Protein AF-A0A1V1P885-F1 (afdb_monomer)

pLDDT: mean 92.09, std 14.14, range [43.41, 98.81]

InterPro domains:
  IPR029058 Alpha/Beta hydrolase fold [G3DSA:3.40.50.1820] (1-131)
  IPR029058 Alpha/Beta hydrolase fold [SSF53474] (2-130)

Nearest PDB structures (foldseek):
  6qe2-assembly2_B  TM=7.573E-01  e=4.348E-08  Palaeococcus ferrophilus
  6eic-assembly2_A  TM=7.342E-01  e=9.281E-07  Mycobacterium tuberculosis H37Rv
  6eic-assembly1_C  TM=7.499E-01  e=2.028E-06  Mycobacterium tuberculosis H37Rv
  3jw8-assembly1_A  TM=7.052E-01  e=9.281E-07  Homo sapiens
  8ilt-assembly4_D  TM=7.649E-01  e=2.409E-05  Geobacillus stearothermophilus

Structure (mmCIF, N/CA/C/O backbone):
data_AF-A0A1V1P885-F1
#
_entry.id   AF-A0A1V1P885-F1
#
loop_
_atom_site.group_PDB
_atom_site.id
_atom_site.type_symbol
_atom_site.label_atom_id
_atom_site.label_alt_id
_atom_site.label_comp_id
_atom_site.label_asym_id
_atom_site.label_entity_id
_atom_site.label_seq_id
_atom_site.pdbx_PDB_ins_code
_atom_site.Cartn_x
_atom_site.Cartn_y
_atom_site.Cartn_z
_atom_site.occupancy
_atom_site.B_iso_or_equiv
_atom_site.auth_seq_id
_atom_site.auth_comp_id
_atom_site.auth_asym_id
_atom_site.auth_atom_id
_atom_site.pdbx_PDB_model_num
ATOM 1 N N . MET A 1 1 ? -9.367 -9.143 12.730 1.00 92.50 1 MET A N 1
ATOM 2 C CA . MET A 1 1 ? -8.021 -9.342 12.145 1.00 92.50 1 MET A CA 1
ATOM 3 C C . MET A 1 1 ? -7.755 -8.261 11.109 1.00 92.50 1 MET A C 1
ATOM 5 O O . MET A 1 1 ? -8.688 -7.895 10.408 1.00 92.50 1 MET A O 1
ATOM 9 N N . ILE A 1 2 ? -6.533 -7.739 11.017 1.00 97.44 2 ILE A N 1
ATOM 10 C CA . ILE A 1 2 ? -6.114 -6.778 9.984 1.00 97.44 2 ILE A CA 1
ATOM 11 C C . ILE A 1 2 ? -4.901 -7.381 9.287 1.00 97.44 2 ILE A C 1
ATOM 13 O O . ILE A 1 2 ? -4.024 -7.914 9.963 1.00 97.44 2 ILE A O 1
ATOM 17 N N . ILE A 1 3 ? -4.877 -7.329 7.957 1.00 98.31 3 ILE A N 1
ATOM 18 C CA . ILE A 1 3 ? -3.759 -7.831 7.155 1.00 98.31 3 ILE A CA 1
ATOM 19 C C . ILE A 1 3 ? -2.906 -6.649 6.715 1.00 98.31 3 ILE A C 1
ATOM 21 O O . ILE A 1 3 ? -3.438 -5.627 6.284 1.00 98.31 3 ILE A O 1
ATOM 25 N N . MET A 1 4 ? -1.588 -6.793 6.822 1.00 98.44 4 MET A N 1
ATOM 26 C CA . MET A 1 4 ? -0.629 -5.799 6.362 1.00 98.44 4 MET A CA 1
ATOM 27 C C . MET A 1 4 ? 0.395 -6.438 5.428 1.00 98.44 4 MET A C 1
ATOM 29 O O . MET A 1 4 ? 0.920 -7.507 5.733 1.00 98.44 4 MET A O 1
ATOM 33 N N . GLY A 1 5 ? 0.691 -5.775 4.311 1.00 98.50 5 GLY A N 1
ATOM 34 C CA . GLY A 1 5 ? 1.715 -6.195 3.358 1.00 98.50 5 GLY A CA 1
ATOM 35 C C . GLY A 1 5 ? 2.610 -5.031 2.949 1.00 98.50 5 GLY A C 1
ATOM 36 O O . GLY A 1 5 ? 2.109 -3.958 2.618 1.00 98.50 5 GLY A O 1
ATOM 37 N N . ARG A 1 6 ? 3.931 -5.249 2.953 1.00 98.44 6 ARG A N 1
ATOM 38 C CA . ARG A 1 6 ? 4.937 -4.261 2.538 1.00 98.44 6 ARG A CA 1
ATOM 39 C C . ARG A 1 6 ? 5.664 -4.710 1.276 1.00 98.44 6 ARG A C 1
ATOM 41 O O . ARG A 1 6 ? 6.131 -5.847 1.239 1.00 98.44 6 ARG A O 1
ATOM 48 N N . SER A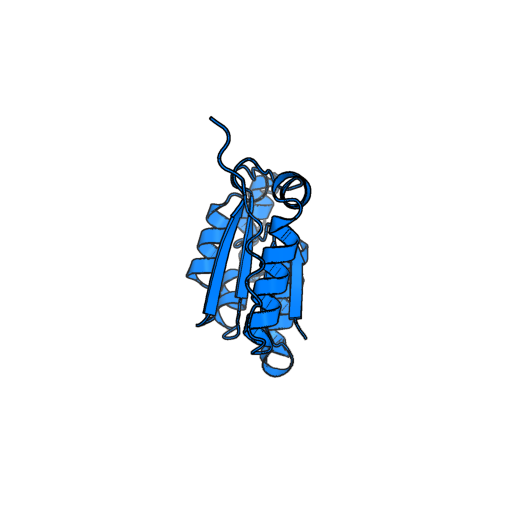 1 7 ? 5.835 -3.823 0.293 1.00 97.81 7 SER A N 1
ATOM 49 C CA . SER A 1 7 ? 6.583 -4.108 -0.941 1.00 97.81 7 SER A CA 1
ATOM 50 C C . SER A 1 7 ? 6.051 -5.383 -1.613 1.00 97.81 7 SER A C 1
ATOM 52 O O . SER A 1 7 ? 4.845 -5.483 -1.845 1.00 97.81 7 SER A O 1
ATOM 54 N N . LEU A 1 8 ? 6.882 -6.401 -1.856 1.00 97.56 8 LEU A N 1
ATOM 55 C CA . LEU A 1 8 ? 6.438 -7.710 -2.360 1.00 97.56 8 LEU A CA 1
ATOM 56 C C . LEU A 1 8 ? 5.368 -8.382 -1.486 1.00 97.56 8 LEU A C 1
ATOM 58 O O . LEU A 1 8 ? 4.478 -9.043 -2.014 1.00 97.56 8 LEU A O 1
ATOM 62 N N . GLY A 1 9 ? 5.396 -8.160 -0.169 1.00 98.44 9 GLY A N 1
ATOM 63 C CA . GLY A 1 9 ? 4.390 -8.663 0.767 1.00 98.44 9 GLY A CA 1
ATOM 64 C C . GLY A 1 9 ? 2.979 -8.112 0.528 1.00 98.44 9 GLY A C 1
ATOM 65 O O . GLY A 1 9 ? 2.018 -8.669 1.051 1.00 98.44 9 GLY A O 1
ATOM 66 N N . SER A 1 10 ? 2.824 -7.059 -0.285 1.00 98.38 10 SER A N 1
ATOM 67 C CA . SER A 1 10 ? 1.507 -6.564 -0.709 1.00 98.38 10 SER A CA 1
ATOM 68 C C . SER A 1 10 ? 0.727 -7.583 -1.545 1.00 98.38 10 SER A C 1
ATOM 70 O O . SER A 1 10 ? -0.485 -7.682 -1.387 1.00 98.38 10 SER A O 1
ATOM 72 N N . ALA A 1 11 ? 1.395 -8.392 -2.371 1.00 98.44 11 ALA A N 1
ATOM 73 C CA . ALA A 1 11 ? 0.733 -9.383 -3.217 1.00 98.44 11 ALA A CA 1
ATOM 74 C C . ALA A 1 11 ? 0.052 -10.522 -2.434 1.00 98.44 11 ALA A C 1
ATOM 76 O O . ALA A 1 11 ? -1.146 -10.733 -2.636 1.00 98.44 11 ALA A O 1
ATOM 77 N N . PRO A 1 12 ? 0.733 -11.241 -1.515 1.00 98.38 12 PRO A N 1
ATOM 78 C CA . PRO A 1 12 ? 0.062 -12.243 -0.691 1.00 98.38 12 PRO A CA 1
ATOM 79 C C . PRO A 1 12 ? -0.941 -11.613 0.284 1.00 98.38 12 PRO A C 1
ATOM 81 O O . PRO A 1 12 ? -1.971 -12.221 0.558 1.00 98.38 12 PRO A O 1
ATOM 84 N N . ALA A 1 13 ? -0.709 -10.387 0.771 1.00 98.62 13 ALA A N 1
ATOM 85 C CA . ALA A 1 13 ? -1.714 -9.672 1.559 1.00 98.62 13 ALA A CA 1
ATOM 86 C C . ALA A 1 13 ? -3.007 -9.457 0.753 1.00 98.62 13 ALA A C 1
ATOM 88 O O . ALA A 1 13 ? -4.094 -9.753 1.247 1.00 98.62 13 ALA A O 1
ATOM 89 N N . LEU A 1 14 ? -2.885 -9.003 -0.498 1.00 98.50 14 LEU A N 1
ATOM 90 C CA . LEU A 1 14 ? -4.012 -8.805 -1.408 1.00 98.50 14 LEU A CA 1
ATOM 91 C C . LEU A 1 14 ? -4.718 -10.115 -1.774 1.00 98.50 14 LEU A C 1
ATOM 93 O O . LEU A 1 14 ? -5.942 -10.136 -1.822 1.00 98.50 14 LEU A O 1
ATOM 97 N N . GLU A 1 15 ? -3.972 -11.203 -1.966 1.00 97.94 15 GLU A N 1
ATOM 98 C CA . GLU A 1 15 ? -4.536 -12.546 -2.162 1.00 97.94 15 GLU A CA 1
ATOM 99 C C . GLU A 1 15 ? -5.377 -12.987 -0.955 1.00 97.94 15 GLU A C 1
ATOM 101 O O . GLU A 1 15 ? -6.508 -13.451 -1.098 1.00 97.94 15 GLU A O 1
ATOM 106 N N . VAL A 1 16 ? -4.851 -12.817 0.260 1.00 98.12 16 VAL A N 1
ATOM 107 C CA . VAL A 1 16 ? -5.555 -13.228 1.479 1.00 98.12 16 VAL A CA 1
ATOM 108 C C . VAL A 1 16 ? -6.837 -12.418 1.661 1.00 98.12 16 VAL A C 1
ATOM 110 O O . VAL A 1 16 ? -7.893 -12.994 1.924 1.00 98.12 16 VAL A O 1
ATOM 113 N N . VAL A 1 17 ? -6.790 -11.095 1.487 1.00 97.69 17 VAL A N 1
ATOM 114 C CA . VAL A 1 17 ? -7.994 -10.270 1.665 1.00 97.69 17 VAL A CA 1
ATOM 115 C C . VAL A 1 17 ? -9.034 -10.459 0.561 1.00 97.69 17 VAL A C 1
ATOM 117 O O . VAL A 1 17 ? -10.220 -10.294 0.847 1.00 97.69 17 VAL A O 1
ATOM 120 N N . SER A 1 18 ? -8.630 -10.821 -0.664 1.00 96.19 18 SER A N 1
ATOM 121 C CA . SER A 1 18 ? -9.574 -11.086 -1.756 1.00 96.19 18 SER A CA 1
ATOM 122 C C . SER A 1 18 ? -10.307 -12.416 -1.601 1.00 96.19 18 SER A C 1
ATOM 124 O O . SER A 1 18 ? -11.443 -12.518 -2.048 1.00 96.19 18 SER A O 1
ATOM 126 N N . ASN A 1 19 ? -9.692 -13.418 -0.961 1.00 96.31 19 ASN A N 1
ATOM 127 C CA . ASN A 1 19 ? -10.292 -14.750 -0.794 1.00 96.31 19 ASN A CA 1
ATOM 128 C C . ASN A 1 19 ? -10.959 -14.962 0.572 1.00 96.31 19 ASN A C 1
ATOM 130 O O . ASN A 1 19 ? -11.872 -15.772 0.692 1.00 96.31 19 ASN A O 1
ATOM 134 N N . PHE A 1 20 ? -10.527 -14.239 1.607 1.00 96.38 20 PHE A N 1
ATOM 135 C CA . PHE A 1 20 ? -11.024 -14.401 2.979 1.00 96.38 20 PHE A CA 1
ATOM 136 C C . PHE A 1 20 ? -11.620 -13.102 3.528 1.00 96.38 20 PHE A C 1
ATOM 138 O O . PHE A 1 20 ? -11.484 -12.789 4.717 1.00 96.38 20 PHE A O 1
ATOM 145 N N . SER A 1 21 ? -12.273 -12.327 2.656 1.00 94.69 21 SER A N 1
ATOM 146 C CA . SER A 1 21 ? -12.780 -10.989 2.963 1.00 94.69 21 SER A CA 1
ATOM 147 C C . SER A 1 21 ? -13.639 -10.957 4.220 1.00 94.69 21 SER A C 1
ATOM 149 O O . SER A 1 21 ? -13.510 -10.021 5.006 1.00 94.69 21 SER A O 1
ATOM 151 N N . ASP A 1 22 ? -14.467 -11.974 4.463 1.00 95.00 22 ASP A N 1
ATOM 152 C CA . ASP A 1 22 ? -15.421 -12.015 5.578 1.00 95.00 22 ASP A CA 1
ATOM 153 C C . ASP A 1 22 ? -14.736 -12.022 6.950 1.00 95.00 22 ASP A C 1
ATOM 155 O O . ASP A 1 22 ? -15.173 -11.310 7.858 1.00 95.00 22 ASP A O 1
ATOM 159 N N . SER A 1 23 ? -13.587 -12.690 7.063 1.00 95.50 23 SER A N 1
ATOM 160 C CA . SER A 1 23 ? -12.819 -12.836 8.310 1.00 95.50 23 SER A CA 1
ATOM 161 C C . SER A 1 23 ? -11.845 -11.682 8.585 1.00 95.50 23 SER A C 1
ATOM 163 O O . SER A 1 23 ? -11.239 -11.599 9.659 1.00 95.50 23 SER A O 1
ATOM 165 N N . ILE A 1 24 ? -11.665 -10.774 7.625 1.00 97.19 24 ILE A N 1
ATOM 166 C CA . ILE A 1 24 ? -10.671 -9.696 7.688 1.00 97.19 24 ILE A CA 1
ATOM 167 C C . ILE A 1 24 ? -11.384 -8.369 7.907 1.00 97.19 24 ILE A C 1
ATOM 169 O O . ILE A 1 24 ? -12.356 -8.072 7.239 1.00 97.19 24 ILE A O 1
ATOM 173 N N . GLY A 1 25 ? -10.946 -7.566 8.872 1.00 96.44 25 GLY A N 1
ATOM 174 C CA . GLY A 1 25 ? -11.566 -6.286 9.235 1.00 96.44 25 GLY A CA 1
ATOM 175 C C . GLY A 1 25 ? -10.980 -5.078 8.503 1.00 96.44 25 GLY A C 1
ATOM 176 O O . GLY A 1 25 ? -11.633 -4.042 8.431 1.00 96.44 25 GLY A O 1
ATOM 177 N N . GLY A 1 26 ? -9.774 -5.207 7.947 1.00 97.94 26 GLY A N 1
ATOM 178 C CA . GLY A 1 26 ? -9.123 -4.149 7.181 1.00 97.94 26 GLY A CA 1
ATOM 179 C C . GLY A 1 26 ? -7.792 -4.577 6.571 1.00 97.94 26 GLY A C 1
ATOM 180 O O . GLY A 1 26 ? -7.254 -5.637 6.908 1.00 97.94 26 GLY A O 1
ATOM 181 N N . LEU A 1 27 ? -7.282 -3.729 5.682 1.00 98.75 27 LEU A N 1
ATOM 182 C CA . LEU A 1 27 ? -6.057 -3.928 4.913 1.00 98.75 27 LEU A CA 1
ATOM 183 C C . LEU A 1 27 ? -5.112 -2.734 5.086 1.00 98.75 27 LEU A C 1
ATOM 185 O O . LEU A 1 27 ? -5.549 -1.588 5.014 1.00 98.75 27 LEU A O 1
ATOM 189 N N . ILE A 1 28 ? -3.819 -3.003 5.252 1.00 98.81 28 ILE A N 1
ATOM 190 C CA . ILE A 1 28 ? -2.752 -2.003 5.175 1.00 98.81 28 ILE A CA 1
ATOM 191 C C . ILE A 1 28 ? -1.756 -2.428 4.092 1.00 98.81 28 ILE A C 1
ATOM 193 O O . ILE A 1 28 ? -1.200 -3.522 4.151 1.00 98.81 28 ILE A O 1
ATOM 197 N N . ILE A 1 29 ? -1.507 -1.567 3.112 1.00 98.81 29 ILE A N 1
ATOM 198 C CA . ILE A 1 29 ? -0.478 -1.767 2.090 1.00 98.81 29 ILE A CA 1
ATOM 199 C C . ILE A 1 29 ? 0.589 -0.689 2.250 1.00 98.81 29 ILE A C 1
ATOM 201 O O . ILE A 1 29 ? 0.275 0.495 2.191 1.00 98.81 29 ILE A O 1
ATOM 205 N N . GLU A 1 30 ? 1.844 -1.090 2.428 1.00 98.75 30 GLU A N 1
ATOM 206 C CA . GLU A 1 30 ? 3.000 -0.188 2.443 1.00 98.75 30 GLU A CA 1
ATOM 207 C C . GLU A 1 30 ? 3.881 -0.438 1.218 1.00 98.75 30 GLU A C 1
ATOM 209 O O . GLU A 1 30 ? 4.250 -1.581 0.951 1.00 98.75 30 GLU A O 1
ATOM 214 N N . SER A 1 31 ? 4.247 0.606 0.475 1.00 98.38 31 SER A N 1
ATOM 215 C CA . SER A 1 31 ? 5.125 0.488 -0.701 1.00 98.38 31 SER A CA 1
ATOM 216 C C . SER A 1 31 ? 4.671 -0.595 -1.697 1.00 98.38 31 SER A C 1
ATOM 218 O O . SER A 1 31 ? 5.496 -1.279 -2.294 1.00 98.38 31 SER A O 1
ATOM 220 N N . GLY A 1 32 ? 3.361 -0.836 -1.819 1.00 98.31 32 GLY A N 1
ATOM 221 C CA . GLY A 1 32 ? 2.811 -1.939 -2.612 1.00 98.31 32 GLY A CA 1
ATOM 222 C C . GLY A 1 32 ? 2.753 -1.628 -4.104 1.00 98.31 32 GLY A C 1
ATOM 223 O O . GLY A 1 32 ? 2.611 -0.473 -4.498 1.00 98.31 32 GLY A O 1
ATOM 224 N N . PHE A 1 33 ? 2.829 -2.666 -4.939 1.00 98.56 33 PHE A N 1
ATOM 225 C CA . PHE A 1 33 ? 2.763 -2.527 -6.396 1.00 98.56 33 PHE A CA 1
ATOM 226 C C . PHE A 1 33 ? 1.367 -2.852 -6.938 1.00 98.56 33 PHE A C 1
ATOM 228 O O . PHE A 1 33 ? 0.686 -3.762 -6.460 1.00 98.56 33 PHE A O 1
ATOM 235 N N . ALA A 1 34 ? 0.958 -2.136 -7.980 1.00 98.12 34 ALA A N 1
ATOM 236 C CA . ALA A 1 34 ? -0.297 -2.350 -8.688 1.00 98.12 34 ALA A CA 1
ATOM 237 C C . ALA A 1 34 ? -0.164 -3.404 -9.795 1.00 98.12 34 ALA A C 1
ATOM 239 O O . ALA A 1 34 ? -1.073 -4.209 -9.990 1.00 98.12 34 ALA A O 1
ATOM 240 N N . SER A 1 35 ? 0.953 -3.385 -10.528 1.00 97.00 35 SER A N 1
ATOM 241 C CA . SER A 1 35 ? 1.155 -4.190 -11.737 1.00 97.00 35 SER A CA 1
ATOM 242 C C . SER A 1 35 ? 2.406 -5.051 -11.632 1.00 97.00 35 SER A C 1
ATOM 244 O O . SER A 1 35 ? 3.513 -4.556 -11.412 1.00 97.00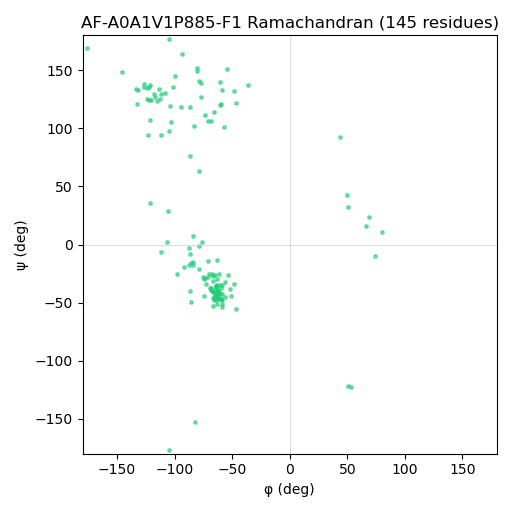 35 SER A O 1
ATOM 246 N N . THR A 1 36 ? 2.217 -6.350 -11.834 1.00 95.88 36 THR A N 1
ATOM 247 C CA . THR A 1 36 ? 3.289 -7.347 -11.885 1.00 95.88 36 THR A CA 1
ATOM 248 C C . THR A 1 36 ? 4.221 -7.077 -13.057 1.00 95.88 36 THR A C 1
ATOM 250 O O . THR A 1 36 ? 5.437 -7.051 -12.889 1.00 95.88 36 THR A O 1
ATOM 253 N N . VAL A 1 37 ? 3.660 -6.806 -14.238 1.00 95.44 37 VAL A N 1
ATOM 254 C CA . VAL A 1 37 ? 4.425 -6.553 -15.463 1.00 95.44 37 VAL A CA 1
ATOM 255 C C . VAL A 1 37 ? 5.281 -5.297 -15.309 1.00 95.44 37 VAL A C 1
ATOM 257 O O . VAL A 1 37 ? 6.471 -5.321 -15.631 1.00 95.44 37 VAL A O 1
ATOM 260 N N . LYS A 1 38 ? 4.718 -4.206 -14.767 1.00 95.12 38 LYS A N 1
ATOM 261 C CA . LYS A 1 38 ? 5.473 -2.970 -14.506 1.00 95.12 38 LYS A CA 1
ATOM 262 C C . LYS A 1 38 ? 6.566 -3.177 -13.460 1.00 95.12 38 LYS A C 1
ATOM 264 O O . LYS A 1 38 ? 7.670 -2.680 -13.662 1.00 95.12 38 LYS A O 1
ATOM 269 N N . LEU A 1 39 ? 6.291 -3.906 -12.375 1.00 96.31 39 LEU A N 1
ATOM 270 C CA . LEU A 1 39 ? 7.305 -4.232 -11.368 1.00 96.31 39 LEU A CA 1
ATOM 271 C C . LEU A 1 39 ? 8.474 -5.005 -11.991 1.00 96.31 39 LEU A C 1
ATOM 273 O O . LEU A 1 39 ? 9.616 -4.573 -11.880 1.00 96.31 39 LEU A O 1
ATOM 277 N N . LEU A 1 40 ? 8.189 -6.109 -12.685 1.00 95.25 40 LEU A N 1
ATOM 278 C CA . LEU A 1 40 ? 9.211 -6.945 -13.318 1.00 95.25 40 LEU A CA 1
ATOM 279 C C . LEU A 1 40 ? 10.040 -6.153 -14.337 1.00 95.25 40 LEU A C 1
ATOM 281 O O . LEU A 1 40 ? 11.265 -6.235 -14.324 1.00 95.25 40 LEU A O 1
ATOM 285 N N . THR A 1 41 ? 9.389 -5.312 -15.146 1.00 94.00 41 THR A N 1
ATOM 286 C CA . THR A 1 41 ? 10.071 -4.459 -16.133 1.00 94.00 41 THR A CA 1
ATOM 287 C C . THR A 1 41 ? 11.062 -3.501 -15.466 1.00 94.00 41 THR A C 1
ATOM 289 O O . THR A 1 41 ? 12.186 -3.354 -15.939 1.00 94.00 41 THR A O 1
ATOM 292 N N . ARG A 1 42 ? 10.690 -2.887 -14.334 1.00 93.31 42 ARG A N 1
ATOM 293 C CA . ARG A 1 42 ? 11.585 -2.007 -13.554 1.00 93.31 42 ARG A CA 1
ATOM 294 C C . ARG A 1 42 ? 12.759 -2.760 -12.925 1.00 93.31 42 ARG A C 1
ATOM 296 O O . ARG A 1 42 ? 13.811 -2.169 -12.721 1.00 93.31 42 ARG A O 1
ATOM 303 N N . LEU A 1 43 ? 12.593 -4.054 -12.658 1.00 93.44 43 LEU A N 1
ATOM 304 C CA . LEU A 1 43 ? 13.654 -4.948 -12.184 1.00 93.44 43 LEU A CA 1
ATOM 305 C C . LEU A 1 43 ? 14.519 -5.519 -13.325 1.00 93.44 43 LEU A C 1
ATOM 307 O O . LEU A 1 43 ? 15.356 -6.383 -13.079 1.00 93.44 43 LEU A O 1
ATOM 311 N N . GLY A 1 44 ? 14.330 -5.057 -14.567 1.00 94.50 44 GLY A N 1
ATOM 312 C CA . GLY A 1 44 ? 15.097 -5.511 -15.730 1.00 94.50 44 GLY A CA 1
ATOM 313 C C . GLY A 1 44 ? 14.620 -6.840 -16.321 1.00 94.50 44 GLY A C 1
ATOM 314 O O . GLY A 1 44 ? 15.299 -7.406 -17.174 1.00 94.50 44 GLY A O 1
ATOM 315 N N . ILE A 1 45 ? 13.458 -7.343 -15.898 1.00 94.38 45 ILE A N 1
ATOM 316 C CA . ILE A 1 45 ? 12.863 -8.576 -16.417 1.00 94.38 45 ILE A CA 1
ATOM 317 C C . ILE A 1 45 ? 11.870 -8.202 -17.527 1.00 94.38 45 ILE A C 1
ATOM 319 O O . ILE A 1 45 ? 10.881 -7.516 -17.247 1.00 94.38 45 ILE A O 1
ATOM 323 N N . PRO A 1 46 ? 12.069 -8.650 -18.782 1.00 92.06 46 PRO A N 1
ATOM 324 C CA . PRO A 1 46 ? 11.217 -8.283 -19.910 1.00 92.06 46 PRO A CA 1
ATOM 325 C C . PRO A 1 46 ? 9.906 -9.092 -19.909 1.00 92.06 46 PRO A C 1
ATOM 327 O O . PRO A 1 46 ? 9.626 -9.856 -20.830 1.00 92.06 46 PRO A O 1
ATOM 330 N N . ALA A 1 47 ? 9.084 -8.920 -18.869 1.00 90.69 47 ALA A N 1
ATOM 331 C CA . ALA A 1 47 ? 7.889 -9.723 -18.598 1.00 90.69 47 ALA A CA 1
ATOM 332 C C . ALA A 1 47 ? 6.942 -9.841 -19.806 1.00 90.69 47 ALA A C 1
ATOM 334 O O . ALA A 1 47 ? 6.520 -10.942 -20.148 1.00 90.69 47 ALA A O 1
ATOM 335 N N . ALA A 1 48 ? 6.688 -8.736 -20.514 1.00 85.25 48 ALA A N 1
ATOM 336 C CA . ALA A 1 48 ? 5.838 -8.744 -21.705 1.00 85.25 48 ALA A CA 1
ATOM 337 C C . ALA A 1 48 ? 6.416 -9.592 -22.858 1.00 85.25 48 ALA A C 1
ATOM 339 O O . ALA A 1 48 ? 5.666 -10.257 -23.563 1.00 85.25 48 ALA A O 1
ATOM 340 N N . GLN A 1 49 ? 7.744 -9.614 -23.034 1.00 90.69 49 GLN A N 1
ATOM 341 C CA . GLN A 1 49 ? 8.405 -10.444 -24.055 1.00 90.69 49 GLN A CA 1
ATOM 342 C C . GLN A 1 49 ? 8.404 -11.925 -23.666 1.00 90.69 49 GLN A C 1
ATOM 344 O O . GLN A 1 49 ? 8.359 -12.793 -24.530 1.00 90.69 49 GLN A O 1
ATOM 349 N N . MET A 1 50 ? 8.403 -12.211 -22.362 1.00 92.25 50 MET A N 1
ATOM 350 C CA . MET A 1 50 ? 8.229 -13.560 -21.817 1.00 92.25 50 MET A CA 1
ATOM 351 C C . MET A 1 50 ? 6.767 -14.033 -21.863 1.00 92.25 50 MET A C 1
ATOM 353 O O . MET A 1 50 ? 6.466 -15.126 -21.389 1.00 92.25 50 MET A O 1
ATOM 357 N N . GLY A 1 51 ? 5.857 -13.217 -22.408 1.00 90.62 51 GLY A N 1
ATOM 358 C CA . GLY A 1 51 ? 4.435 -13.524 -22.481 1.00 90.62 51 GLY A CA 1
ATOM 359 C C . GLY A 1 51 ? 3.744 -13.534 -21.121 1.00 90.62 51 GLY A C 1
ATOM 360 O O . GLY A 1 51 ? 2.729 -14.204 -21.001 1.00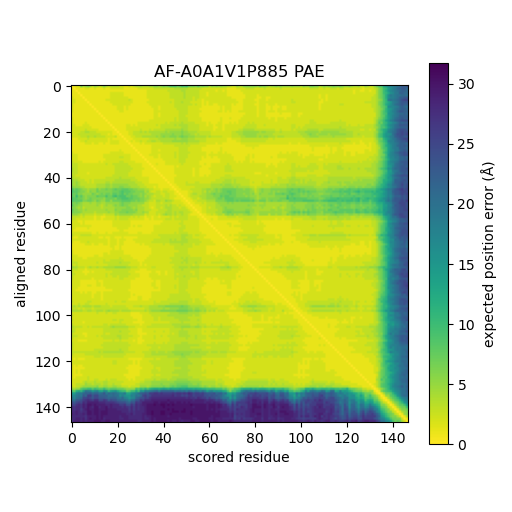 90.62 51 GLY A O 1
ATOM 361 N N . ILE A 1 52 ? 4.295 -12.840 -20.115 1.00 91.44 52 ILE A N 1
ATOM 362 C CA . ILE A 1 52 ? 3.683 -12.666 -18.794 1.00 91.44 52 ILE A CA 1
ATOM 363 C C . ILE A 1 52 ? 2.751 -11.457 -18.850 1.00 91.44 52 ILE A C 1
ATOM 365 O O . ILE A 1 52 ? 3.200 -10.324 -19.051 1.00 91.44 52 ILE A O 1
ATOM 369 N N . ASP A 1 53 ? 1.466 -11.694 -18.616 1.00 91.75 53 ASP A N 1
ATOM 370 C CA . ASP A 1 53 ? 0.465 -10.653 -18.405 1.00 91.75 53 ASP A CA 1
ATOM 371 C C . ASP A 1 53 ? 0.056 -10.525 -16.922 1.00 91.75 53 ASP A C 1
ATOM 373 O O . ASP A 1 53 ? 0.519 -11.259 -16.046 1.00 91.75 53 ASP A O 1
ATOM 377 N N . GLU A 1 54 ? -0.815 -9.563 -16.604 1.00 90.56 54 GLU A N 1
ATOM 378 C CA . GLU A 1 54 ? -1.286 -9.387 -15.223 1.00 90.56 54 GLU A CA 1
ATOM 379 C C . GLU A 1 54 ? -2.112 -10.564 -14.698 1.00 90.56 54 GLU A C 1
ATOM 381 O O . GLU A 1 54 ? -2.123 -10.773 -13.487 1.00 90.56 54 GLU A 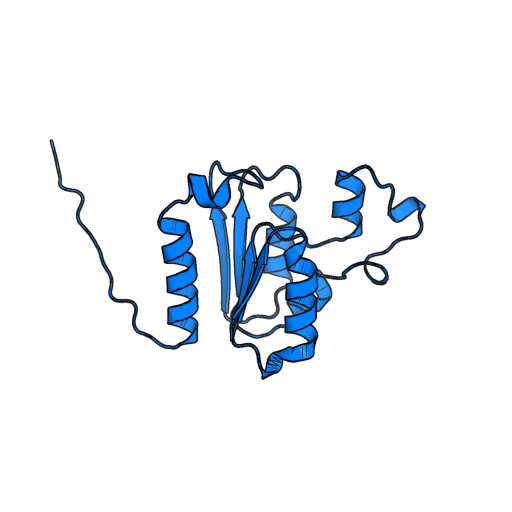O 1
ATOM 386 N N . LYS A 1 55 ? -2.783 -11.334 -15.567 1.00 88.88 55 LYS A N 1
ATOM 387 C CA . LYS A 1 55 ? -3.588 -12.495 -15.155 1.00 88.88 55 LYS A CA 1
ATOM 388 C C . LYS A 1 55 ? -2.702 -13.663 -14.732 1.00 88.88 55 LYS A C 1
ATOM 390 O O . LYS A 1 55 ? -3.084 -14.405 -13.835 1.00 88.88 55 LYS A O 1
ATOM 395 N N . GLN A 1 56 ? -1.543 -13.818 -15.370 1.00 88.88 56 GLN A N 1
ATOM 396 C CA . GLN A 1 56 ? -0.501 -14.769 -14.971 1.00 88.88 56 GLN A CA 1
ATOM 397 C C . GLN A 1 56 ? 0.340 -14.251 -13.796 1.00 88.88 56 GLN A C 1
ATOM 399 O O . GLN A 1 56 ? 0.999 -15.034 -13.115 1.00 88.88 56 GLN A O 1
ATOM 404 N N . GLY A 1 57 ? 0.339 -12.934 -13.580 1.00 92.06 57 GLY A N 1
ATOM 405 C CA . GLY A 1 57 ? 0.955 -12.280 -12.436 1.00 92.06 57 GLY A CA 1
ATOM 406 C C . GLY A 1 57 ? 0.083 -12.290 -11.178 1.00 92.06 57 GLY A C 1
ATOM 407 O O . GLY A 1 57 ? -0.757 -13.156 -10.952 1.00 92.06 57 GLY A O 1
ATOM 408 N N . PHE A 1 58 ? 0.287 -11.286 -10.326 1.00 95.75 58 PHE A N 1
ATOM 409 C CA . PHE A 1 58 ? -0.443 -11.145 -9.069 1.00 95.75 58 PHE A CA 1
ATOM 410 C C . PHE A 1 58 ? -1.794 -10.449 -9.215 1.00 95.75 58 PHE A C 1
ATOM 412 O O . PHE A 1 58 ? -2.608 -10.565 -8.306 1.00 95.75 58 PHE A O 1
ATOM 419 N N . ASN A 1 59 ? -2.051 -9.734 -10.312 1.00 96.25 59 ASN A N 1
ATOM 420 C CA . ASN A 1 59 ? -3.338 -9.088 -10.575 1.00 96.25 59 ASN A CA 1
ATOM 421 C C . ASN A 1 59 ? -3.877 -8.241 -9.395 1.00 96.25 59 ASN A C 1
ATOM 423 O O . ASN A 1 59 ? -5.054 -8.299 -9.017 1.00 96.25 59 ASN A O 1
ATOM 427 N N . ASN A 1 60 ? -2.984 -7.471 -8.765 1.00 98.31 60 ASN A N 1
ATOM 428 C CA . ASN A 1 60 ? -3.255 -6.764 -7.510 1.00 98.31 60 ASN A CA 1
ATOM 429 C C . ASN A 1 60 ? -4.401 -5.748 -7.632 1.00 98.31 60 ASN A C 1
ATOM 431 O O . ASN A 1 60 ? -5.180 -5.596 -6.691 1.00 98.31 60 ASN A O 1
ATOM 435 N N . LEU A 1 61 ? -4.545 -5.095 -8.792 1.00 98.31 61 LEU A N 1
ATOM 436 C CA . LEU A 1 61 ? -5.646 -4.160 -9.049 1.00 98.31 61 LEU A CA 1
ATOM 437 C C . LEU A 1 61 ? -7.018 -4.837 -9.025 1.00 98.31 61 LEU A C 1
ATOM 439 O O . LEU A 1 61 ? -7.959 -4.284 -8.457 1.00 98.31 61 LEU A O 1
ATOM 443 N N . GLN A 1 62 ? -7.142 -6.045 -9.580 1.00 97.56 62 GLN A N 1
ATOM 444 C CA . GLN A 1 62 ? -8.398 -6.784 -9.499 1.00 97.56 62 GLN A CA 1
ATOM 445 C C . GLN A 1 62 ? -8.683 -7.194 -8.049 1.00 97.56 62 GLN A C 1
ATOM 447 O O . GLN A 1 62 ? -9.782 -6.963 -7.547 1.00 97.56 62 GLN A O 1
ATOM 452 N N . LYS A 1 63 ? -7.684 -7.721 -7.334 1.00 98.06 63 LYS A N 1
ATOM 453 C CA . LYS A 1 63 ? -7.848 -8.176 -5.943 1.00 98.06 63 LYS A CA 1
ATOM 454 C C . LYS A 1 63 ? -8.270 -7.055 -4.996 1.00 98.06 63 LYS A C 1
ATOM 456 O O . LYS A 1 63 ? -9.228 -7.218 -4.243 1.00 98.06 63 LYS A O 1
ATOM 461 N N . ILE A 1 64 ? -7.607 -5.896 -5.062 1.00 98.44 64 ILE A N 1
ATOM 462 C CA . ILE A 1 64 ? -7.949 -4.754 -4.200 1.00 98.44 64 ILE A CA 1
ATOM 463 C C . ILE A 1 64 ? -9.331 -4.166 -4.530 1.00 98.44 64 ILE A C 1
ATOM 465 O O . ILE A 1 64 ? -9.978 -3.592 -3.653 1.00 98.44 64 ILE A O 1
ATOM 469 N N . SER A 1 65 ? -9.819 -4.335 -5.766 1.00 97.88 65 SER A N 1
ATOM 470 C CA . SER A 1 65 ? -11.162 -3.887 -6.159 1.00 97.88 65 SER A CA 1
ATOM 471 C C . SER A 1 65 ? -12.292 -4.695 -5.523 1.00 97.88 65 SER A C 1
ATOM 473 O O . SER A 1 65 ? -13.378 -4.161 -5.306 1.00 97.88 65 SER A O 1
ATOM 475 N N . TYR A 1 66 ? -12.034 -5.951 -5.148 1.00 96.00 66 TYR A N 1
ATOM 476 C CA . TYR A 1 66 ? -13.017 -6.805 -4.477 1.00 96.00 66 TYR A CA 1
ATOM 477 C C . TYR A 1 66 ? -13.019 -6.656 -2.957 1.00 96.00 66 TYR A C 1
ATOM 479 O O . TYR A 1 66 ? -13.997 -7.013 -2.300 1.00 96.00 66 TYR A O 1
ATOM 487 N N . PHE A 1 67 ? -11.962 -6.088 -2.376 1.00 97.38 67 PHE A N 1
ATOM 488 C CA . PHE A 1 67 ? -11.911 -5.862 -0.940 1.00 97.38 67 PHE A CA 1
ATOM 489 C C . PHE A 1 67 ? -12.643 -4.567 -0.551 1.00 97.38 67 PHE A C 1
ATOM 491 O O . PHE A 1 67 ? -12.129 -3.458 -0.686 1.00 97.38 67 PHE A O 1
ATOM 498 N N . MET A 1 68 ? -13.866 -4.716 -0.037 1.00 97.56 68 MET A N 1
ATOM 499 C CA . MET A 1 68 ? -14.779 -3.598 0.265 1.00 97.56 68 MET A CA 1
ATOM 500 C C . MET A 1 68 ? -14.604 -2.989 1.670 1.00 97.56 68 MET A C 1
ATOM 502 O O . MET A 1 68 ? -15.290 -2.026 2.031 1.00 97.56 68 MET A O 1
ATOM 506 N N . LYS A 1 69 ? -13.709 -3.550 2.488 1.00 97.50 69 LYS A N 1
ATOM 507 C CA . LYS A 1 69 ? -13.499 -3.170 3.894 1.00 97.50 69 LYS A CA 1
ATOM 508 C C . LYS A 1 69 ? -12.387 -2.118 4.038 1.00 97.50 69 LYS A C 1
ATOM 510 O O . LYS A 1 69 ? -11.636 -1.904 3.087 1.00 97.50 69 LYS A O 1
ATOM 515 N N . PRO A 1 70 ? -12.282 -1.423 5.190 1.00 98.06 70 PRO A N 1
ATOM 516 C CA . PRO A 1 70 ? -11.344 -0.319 5.365 1.00 98.06 70 PRO A CA 1
ATOM 517 C C . PRO A 1 70 ? -9.924 -0.642 4.900 1.00 98.06 70 PRO A C 1
ATOM 519 O O . PRO A 1 70 ? -9.378 -1.691 5.242 1.00 98.06 70 PRO A O 1
ATOM 522 N N . THR A 1 71 ? -9.338 0.264 4.120 1.00 98.69 71 THR A N 1
ATOM 523 C CA . THR A 1 71 ? -8.013 0.081 3.517 1.00 98.69 71 THR A CA 1
ATOM 524 C C . THR A 1 71 ? -7.142 1.313 3.743 1.00 98.69 71 THR A C 1
ATOM 526 O O . THR A 1 71 ? -7.584 2.443 3.535 1.00 98.69 71 THR A O 1
ATOM 529 N N . LEU A 1 72 ? -5.900 1.098 4.166 1.00 98.81 72 LEU A N 1
ATOM 530 C CA . LEU A 1 72 ? -4.868 2.120 4.299 1.00 98.81 72 LEU A CA 1
ATOM 531 C C . LEU A 1 72 ? -3.720 1.801 3.340 1.00 98.81 72 LEU A C 1
ATOM 533 O O . LEU A 1 72 ? -3.163 0.710 3.382 1.00 98.81 72 LEU A O 1
ATOM 537 N N . ILE A 1 73 ? -3.345 2.765 2.508 1.00 98.81 73 ILE A N 1
ATOM 538 C CA . ILE A 1 73 ? -2.177 2.696 1.631 1.00 98.81 73 ILE A CA 1
ATOM 539 C C . ILE A 1 73 ? -1.157 3.721 2.126 1.00 98.81 73 ILE A C 1
ATOM 541 O O . ILE A 1 73 ? -1.481 4.898 2.276 1.00 98.81 73 ILE A O 1
ATOM 545 N N . ILE A 1 74 ? 0.068 3.277 2.390 1.00 98.81 74 ILE A N 1
ATOM 546 C CA . ILE A 1 74 ? 1.203 4.098 2.817 1.00 98.81 74 ILE A CA 1
ATOM 547 C C . ILE A 1 74 ? 2.277 3.984 1.740 1.00 98.81 74 ILE A C 1
ATOM 549 O O . ILE A 1 74 ? 2.635 2.875 1.350 1.00 98.81 74 ILE A O 1
ATOM 553 N N . HIS A 1 75 ? 2.806 5.101 1.249 1.00 98.81 75 HIS A N 1
ATOM 554 C CA . HIS A 1 75 ? 3.814 5.053 0.188 1.00 98.81 75 HIS A CA 1
ATOM 555 C C . HIS A 1 75 ? 4.846 6.165 0.312 1.00 98.81 75 HIS A C 1
ATOM 557 O O . HIS A 1 75 ? 4.545 7.258 0.787 1.00 98.81 75 HIS A O 1
ATOM 563 N N . ALA A 1 76 ? 6.071 5.892 -0.118 1.00 98.56 76 ALA A N 1
ATOM 564 C CA . ALA A 1 76 ? 7.150 6.870 -0.130 1.00 98.56 76 ALA A CA 1
ATOM 565 C C . ALA A 1 76 ? 7.014 7.820 -1.329 1.00 98.56 76 ALA A C 1
ATOM 567 O O . ALA A 1 76 ? 6.674 7.394 -2.431 1.00 98.56 76 ALA A O 1
ATOM 568 N N . GLN A 1 77 ? 7.303 9.109 -1.127 1.00 98.38 77 GLN A N 1
ATOM 569 C CA . GLN A 1 77 ? 7.289 10.098 -2.212 1.00 98.38 77 GLN A CA 1
ATOM 570 C C . GLN A 1 77 ? 8.346 9.794 -3.285 1.00 98.38 77 GLN A C 1
ATOM 572 O O . GLN A 1 77 ? 8.067 9.920 -4.474 1.00 98.38 77 GLN A O 1
ATOM 577 N N . ASN A 1 78 ? 9.545 9.385 -2.860 1.00 98.12 78 ASN A N 1
ATOM 578 C CA . ASN A 1 78 ? 10.718 9.200 -3.716 1.00 98.12 78 ASN A CA 1
ATOM 579 C C . ASN A 1 78 ? 11.019 7.712 -3.962 1.00 98.12 78 ASN A C 1
ATOM 581 O O . ASN A 1 78 ? 12.174 7.319 -4.121 1.00 98.12 78 ASN A O 1
ATOM 585 N N . ASP A 1 79 ? 9.997 6.856 -3.936 1.00 98.25 79 ASP A N 1
ATOM 586 C CA . ASP A 1 79 ? 10.163 5.428 -4.194 1.00 98.25 79 ASP A CA 1
ATOM 587 C C . ASP A 1 79 ? 10.480 5.176 -5.676 1.00 98.25 79 ASP A C 1
ATOM 589 O O . ASP A 1 79 ? 9.620 5.292 -6.548 1.00 98.25 79 ASP A O 1
ATOM 593 N N . ILE A 1 80 ? 11.739 4.846 -5.965 1.00 95.56 80 ILE A N 1
ATOM 594 C CA . ILE A 1 80 ? 12.206 4.562 -7.330 1.00 95.56 80 ILE A CA 1
ATOM 595 C C . ILE A 1 80 ? 11.986 3.103 -7.753 1.00 95.56 80 ILE A C 1
ATOM 597 O O . ILE A 1 80 ? 12.063 2.799 -8.941 1.00 95.56 80 ILE A O 1
ATOM 601 N N . ILE A 1 81 ? 11.728 2.198 -6.801 1.00 96.06 81 ILE A N 1
ATOM 602 C CA . ILE A 1 81 ? 11.531 0.766 -7.072 1.00 96.06 81 ILE A CA 1
ATOM 603 C C . ILE A 1 81 ? 10.066 0.533 -7.443 1.00 96.06 81 ILE A C 1
ATOM 605 O O . ILE A 1 81 ? 9.751 -0.079 -8.466 1.00 96.06 81 ILE A O 1
ATOM 609 N N . ILE A 1 82 ? 9.165 1.070 -6.623 1.00 97.81 82 ILE A N 1
ATOM 610 C CA . ILE A 1 82 ? 7.723 1.058 -6.838 1.00 97.81 82 ILE A CA 1
ATOM 611 C C . ILE A 1 82 ? 7.259 2.517 -6.818 1.00 97.81 82 ILE A C 1
ATOM 613 O O . ILE A 1 82 ? 7.002 3.057 -5.747 1.00 97.81 82 ILE A O 1
ATOM 617 N N . PRO A 1 83 ? 7.149 3.176 -7.983 1.00 97.38 83 PRO A N 1
ATOM 618 C CA . PRO A 1 83 ? 6.739 4.572 -8.067 1.00 97.38 83 PRO A CA 1
ATOM 619 C C . PRO A 1 83 ? 5.406 4.837 -7.373 1.00 97.38 83 PRO A C 1
ATOM 621 O O . PRO A 1 83 ? 4.520 3.983 -7.362 1.00 97.38 83 PRO A O 1
ATOM 624 N N . ILE A 1 84 ? 5.222 6.061 -6.876 1.00 97.75 84 ILE A N 1
ATOM 625 C CA . ILE A 1 84 ? 3.980 6.486 -6.212 1.00 97.75 84 ILE A CA 1
ATOM 626 C C . ILE A 1 84 ? 2.715 6.241 -7.053 1.00 97.75 84 ILE A C 1
ATOM 628 O O . ILE A 1 84 ? 1.647 5.987 -6.501 1.00 97.75 84 ILE A O 1
ATOM 632 N N . SER A 1 85 ? 2.840 6.213 -8.383 1.00 97.94 85 SER A N 1
ATOM 633 C CA . SER A 1 85 ? 1.732 5.893 -9.285 1.00 97.94 85 SER A CA 1
ATOM 634 C C . SER A 1 85 ? 1.163 4.486 -9.088 1.00 97.94 85 SER A C 1
ATOM 636 O O . SER A 1 85 ? -0.011 4.255 -9.368 1.00 97.94 85 SER A O 1
ATOM 638 N N . ASP A 1 86 ? 1.933 3.524 -8.573 1.00 98.44 86 ASP A N 1
ATOM 639 C CA . ASP A 1 86 ? 1.399 2.219 -8.179 1.00 98.44 86 ASP A CA 1
ATOM 640 C C . ASP A 1 86 ? 0.454 2.348 -6.967 1.00 98.44 86 ASP A C 1
ATOM 642 O O . ASP A 1 86 ? -0.629 1.760 -6.977 1.00 98.44 86 ASP A O 1
ATOM 646 N N . ALA A 1 87 ? 0.780 3.188 -5.978 1.00 98.25 87 ALA A N 1
ATOM 647 C CA . ALA A 1 87 ? -0.112 3.476 -4.852 1.00 98.25 87 ALA A CA 1
ATOM 648 C C . ALA A 1 87 ? -1.376 4.229 -5.277 1.00 98.25 87 ALA A C 1
ATOM 650 O O . ALA A 1 87 ? -2.470 3.903 -4.819 1.00 98.25 87 ALA A O 1
ATOM 651 N N . GLU A 1 88 ? -1.246 5.202 -6.181 1.00 98.31 88 GLU A N 1
ATOM 652 C CA . GLU A 1 88 ? -2.383 5.933 -6.754 1.00 98.31 88 GLU A CA 1
ATOM 653 C C . GLU A 1 88 ? -3.328 4.993 -7.513 1.00 98.31 88 GLU A C 1
ATOM 655 O O . GLU A 1 88 ? -4.551 5.089 -7.378 1.00 98.31 88 GLU A O 1
ATOM 660 N N . ASN A 1 89 ? -2.773 4.037 -8.264 1.00 98.50 89 ASN A N 1
ATOM 661 C CA . ASN A 1 89 ? -3.555 3.011 -8.948 1.00 98.50 89 ASN A CA 1
ATOM 662 C C . ASN A 1 89 ? -4.256 2.083 -7.947 1.00 98.50 89 ASN A C 1
ATOM 664 O O . ASN A 1 89 ? -5.463 1.876 -8.061 1.00 98.50 89 ASN A O 1
ATOM 668 N N . LEU A 1 90 ? -3.546 1.575 -6.933 1.00 98.62 90 LEU A N 1
ATOM 669 C CA . LEU A 1 90 ? -4.154 0.766 -5.870 1.00 98.62 90 LEU A CA 1
ATOM 670 C C . LEU A 1 90 ? -5.297 1.526 -5.175 1.00 98.62 90 LEU A C 1
ATOM 672 O O . LEU A 1 90 ? -6.383 0.978 -5.005 1.00 98.62 90 LEU A O 1
ATOM 676 N N . GLN A 1 91 ? -5.094 2.801 -4.838 1.00 98.25 91 GLN A N 1
ATOM 677 C CA . GLN A 1 91 ? -6.104 3.660 -4.212 1.00 98.25 91 GLN A CA 1
ATOM 678 C C . GLN A 1 91 ? -7.327 3.868 -5.117 1.00 98.25 91 GLN A C 1
ATOM 680 O O . GLN A 1 91 ? -8.462 3.822 -4.636 1.00 98.25 91 GLN A O 1
ATOM 685 N N . SER A 1 92 ? -7.107 4.087 -6.415 1.00 98.19 92 SER A N 1
ATOM 686 C CA . SER A 1 92 ? -8.174 4.332 -7.392 1.00 98.19 92 SER A CA 1
ATOM 687 C C . SER A 1 92 ? -9.032 3.091 -7.638 1.00 98.19 92 SER A C 1
ATOM 689 O O . SER A 1 92 ? -10.251 3.201 -7.733 1.00 98.19 92 SER A O 1
ATOM 691 N N . TYR A 1 93 ? -8.410 1.909 -7.686 1.00 98.25 93 TYR A N 1
ATOM 692 C CA . TYR A 1 93 ? -9.107 0.635 -7.888 1.00 98.25 93 TYR A CA 1
ATOM 693 C C . TYR A 1 93 ? -9.680 0.045 -6.599 1.00 98.25 93 TYR A C 1
ATOM 695 O O . TYR A 1 93 ? -10.514 -0.851 -6.664 1.00 98.25 93 TYR A O 1
ATOM 703 N N . CYS A 1 94 ? -9.256 0.522 -5.428 1.00 98.25 94 CYS A N 1
ATOM 704 C CA . CYS A 1 94 ? -9.701 -0.010 -4.147 1.00 98.25 94 CYS A CA 1
ATOM 705 C C . CYS A 1 94 ? -11.226 0.115 -3.969 1.00 98.25 94 CYS A C 1
ATOM 707 O O . CYS A 1 94 ? -11.785 1.223 -3.938 1.00 98.25 94 CYS A O 1
ATOM 709 N N . GLY A 1 95 ? -11.880 -1.039 -3.778 1.00 97.31 95 GLY A N 1
ATOM 710 C CA . GLY A 1 95 ? -13.330 -1.158 -3.588 1.00 97.31 95 GLY A CA 1
ATOM 711 C C . GLY A 1 95 ? -13.824 -0.624 -2.241 1.00 97.31 95 GLY A C 1
ATOM 712 O O . GLY A 1 95 ? -15.015 -0.369 -2.055 1.00 97.31 95 GLY A O 1
ATOM 713 N N . ALA A 1 96 ? -12.916 -0.392 -1.291 1.00 97.44 96 ALA A N 1
ATOM 714 C CA . ALA A 1 96 ? -13.261 0.099 0.030 1.00 97.44 96 ALA A CA 1
ATOM 715 C C . ALA A 1 96 ? -13.986 1.453 -0.017 1.00 97.44 96 ALA A C 1
ATOM 717 O O . ALA A 1 96 ? -13.533 2.425 -0.640 1.00 97.44 96 ALA A O 1
ATOM 718 N N . ARG A 1 97 ? -15.086 1.542 0.743 1.00 93.06 97 ARG A N 1
ATOM 719 C CA . ARG A 1 97 ? -15.775 2.817 1.011 1.00 93.06 97 ARG A CA 1
ATOM 720 C C . ARG A 1 97 ? -14.930 3.740 1.884 1.00 93.06 97 ARG A C 1
ATOM 722 O O . ARG A 1 97 ? -14.920 4.948 1.683 1.00 93.06 97 ARG A O 1
ATOM 729 N N . SER A 1 98 ? -14.216 3.164 2.851 1.00 95.38 98 SER A N 1
ATOM 730 C CA . SER A 1 98 ? -13.253 3.879 3.686 1.00 95.38 98 SER A CA 1
ATOM 731 C C . SER A 1 98 ? -11.844 3.521 3.232 1.00 95.38 98 SER A C 1
ATOM 733 O O . SER A 1 98 ? -11.318 2.470 3.593 1.00 95.38 98 SER A O 1
ATOM 735 N N . LYS A 1 99 ? -11.248 4.386 2.410 1.00 95.31 99 LYS A N 1
ATOM 736 C CA . LYS A 1 99 ? -9.860 4.251 1.963 1.00 95.31 99 LYS A CA 1
ATOM 737 C C . LYS A 1 99 ? -9.046 5.474 2.344 1.00 95.31 99 LYS A C 1
ATOM 739 O O . LYS A 1 99 ? -9.515 6.604 2.220 1.00 95.31 99 LYS A O 1
ATOM 744 N N . GLN A 1 100 ? -7.834 5.242 2.825 1.00 97.31 100 GLN A N 1
ATOM 745 C CA . GLN A 1 100 ? -6.881 6.277 3.202 1.00 97.31 100 GLN A CA 1
ATOM 746 C C . GLN A 1 100 ? -5.599 6.079 2.404 1.00 97.31 100 GLN A C 1
ATOM 748 O O . GLN A 1 100 ? -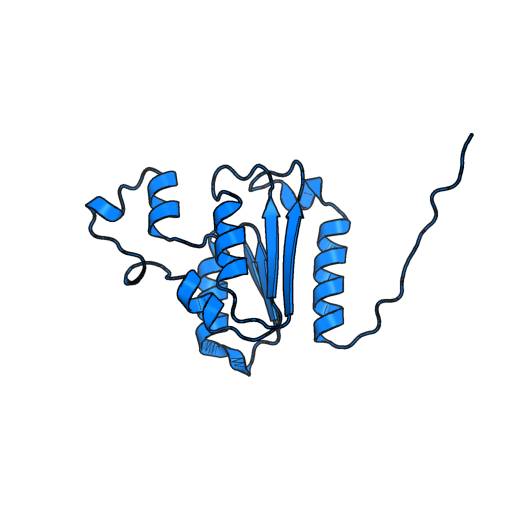5.100 4.962 2.325 1.00 97.31 100 GLN A O 1
ATOM 753 N N . PHE A 1 101 ? -5.054 7.165 1.867 1.00 97.88 101 PHE A N 1
ATOM 754 C CA . PHE A 1 101 ? -3.745 7.172 1.231 1.00 97.88 101 PHE A CA 1
ATOM 755 C C . PHE A 1 101 ? -2.846 8.167 1.960 1.00 97.88 101 PHE A C 1
ATOM 757 O O . PHE A 1 101 ? -3.216 9.331 2.116 1.00 97.88 101 PHE A O 1
ATOM 764 N N . GLN A 1 102 ? -1.691 7.699 2.425 1.00 98.38 102 GLN A N 1
ATOM 765 C CA . GLN A 1 102 ? -0.672 8.518 3.060 1.00 98.38 102 GLN A CA 1
ATOM 766 C C . GLN A 1 102 ? 0.639 8.399 2.288 1.00 98.38 102 GLN A C 1
ATOM 768 O O . GLN A 1 102 ? 1.355 7.404 2.390 1.00 98.38 102 GLN A O 1
ATOM 773 N N . MET A 1 103 ? 0.987 9.464 1.576 1.00 98.38 103 MET A N 1
ATOM 774 C CA . MET A 1 103 ? 2.344 9.656 1.082 1.00 98.38 103 MET A CA 1
ATOM 775 C C . MET A 1 103 ? 3.252 10.130 2.227 1.00 98.38 103 MET A C 1
ATOM 777 O O . MET A 1 103 ? 2.844 10.980 3.022 1.00 98.38 103 MET A O 1
ATOM 781 N N . VAL A 1 104 ? 4.480 9.616 2.305 1.00 98.44 104 VAL A N 1
ATOM 782 C CA . VAL A 1 104 ? 5.518 10.069 3.241 1.00 98.44 104 VAL A CA 1
ATOM 783 C C . VAL A 1 104 ? 6.538 10.930 2.485 1.00 98.44 104 VAL A C 1
ATOM 785 O O . VAL A 1 104 ? 7.335 10.382 1.715 1.00 98.44 104 VAL A O 1
ATOM 788 N N . PRO A 1 105 ? 6.513 12.268 2.662 1.00 98.00 105 PRO A N 1
ATOM 789 C CA . PRO A 1 105 ? 7.433 13.172 1.979 1.00 98.00 105 PRO A CA 1
ATOM 790 C C . PRO A 1 105 ? 8.890 12.882 2.335 1.00 98.00 105 PRO A C 1
ATOM 792 O O . PRO A 1 105 ? 9.202 12.605 3.491 1.00 98.00 105 PRO A O 1
ATOM 795 N N . GLY A 1 106 ? 9.780 12.955 1.347 1.00 97.25 106 GLY A N 1
ATOM 796 C CA . GLY A 1 106 ? 11.220 12.743 1.535 1.00 97.25 106 GLY A CA 1
ATOM 797 C C . GLY A 1 106 ? 11.662 11.290 1.757 1.00 97.25 106 GLY A C 1
ATOM 798 O O . GLY A 1 106 ? 12.860 11.030 1.702 1.00 97.25 106 GLY A O 1
ATOM 799 N N . ALA A 1 107 ? 10.739 10.346 1.965 1.00 98.31 107 ALA A N 1
ATOM 800 C CA . ALA A 1 107 ? 11.066 8.926 2.072 1.00 98.31 107 ALA A CA 1
ATOM 801 C C . ALA A 1 107 ? 11.264 8.271 0.698 1.00 98.31 107 ALA A C 1
ATOM 803 O O . ALA A 1 107 ? 10.601 8.631 -0.278 1.00 98.31 107 ALA A O 1
ATOM 804 N N . ASP A 1 108 ? 12.126 7.261 0.669 1.00 98.25 108 ASP A N 1
ATOM 805 C CA . ASP A 1 108 ? 12.284 6.263 -0.388 1.00 98.25 108 ASP A CA 1
ATOM 806 C C . ASP A 1 108 ? 11.676 4.910 0.042 1.00 98.25 108 ASP A C 1
ATOM 808 O O . ASP A 1 108 ? 11.110 4.772 1.132 1.00 98.25 108 ASP A O 1
ATOM 812 N N . HIS A 1 109 ? 11.818 3.895 -0.815 1.00 97.88 109 HIS A N 1
ATOM 813 C CA . HIS A 1 109 ? 11.277 2.543 -0.631 1.00 97.88 109 HIS A CA 1
ATOM 814 C C . HIS A 1 109 ? 11.558 1.904 0.746 1.00 97.88 109 HIS A C 1
ATOM 816 O O . HIS A 1 109 ? 10.757 1.117 1.261 1.00 97.88 109 HIS A O 1
ATOM 822 N N . ASN A 1 110 ? 12.710 2.202 1.346 1.00 97.81 110 ASN A N 1
ATOM 823 C CA . ASN A 1 110 ? 13.183 1.581 2.581 1.00 97.81 110 ASN A CA 1
ATOM 824 C C . ASN A 1 110 ? 13.215 2.537 3.775 1.00 97.81 110 ASN A C 1
ATOM 826 O O . ASN A 1 110 ? 13.446 2.089 4.898 1.00 97.81 110 ASN A O 1
ATOM 830 N N . THR A 1 111 ? 12.954 3.827 3.566 1.00 98.25 111 THR A N 1
ATOM 8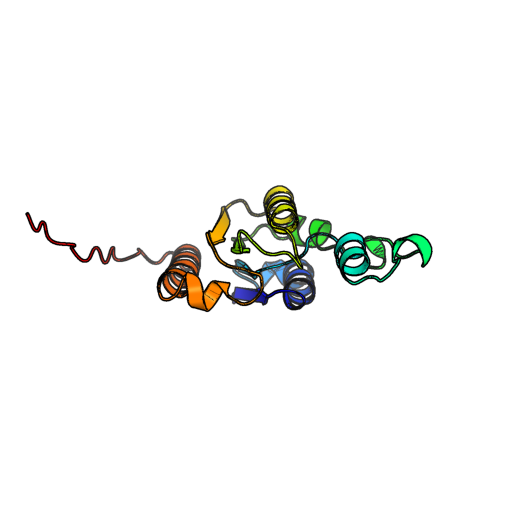31 C CA . THR A 1 111 ? 13.105 4.846 4.611 1.00 98.25 111 THR A CA 1
ATOM 832 C C . THR A 1 111 ? 11.789 5.376 5.180 1.00 98.25 111 THR A C 1
ATOM 834 O O . THR A 1 111 ? 11.838 6.191 6.098 1.00 98.25 111 THR A O 1
ATOM 837 N N . ILE A 1 112 ? 10.619 4.872 4.751 1.00 98.38 112 ILE A N 1
ATOM 838 C CA . ILE A 1 112 ? 9.291 5.273 5.276 1.00 98.38 112 ILE A CA 1
ATOM 839 C C . ILE A 1 112 ? 9.258 5.317 6.808 1.00 98.38 112 ILE A C 1
ATOM 841 O O . ILE A 1 112 ? 8.928 6.356 7.379 1.00 98.38 112 ILE A O 1
ATOM 845 N N . LEU A 1 113 ? 9.620 4.218 7.478 1.00 97.62 113 LEU A N 1
ATOM 846 C CA . LEU A 1 113 ? 9.583 4.138 8.942 1.00 97.62 113 LEU A CA 1
ATOM 847 C C . LEU A 1 113 ? 10.544 5.141 9.595 1.00 97.62 113 LEU A C 1
ATOM 849 O O . LEU A 1 113 ? 10.183 5.795 10.569 1.00 97.62 113 LEU A O 1
ATOM 853 N N . MET A 1 114 ? 11.755 5.278 9.052 1.00 97.88 114 MET A N 1
ATOM 854 C CA . MET A 1 114 ? 12.771 6.190 9.580 1.00 97.88 114 MET A CA 1
ATOM 855 C C . MET A 1 114 ? 12.343 7.657 9.437 1.00 97.88 114 MET A C 1
ATOM 857 O O . MET A 1 114 ? 12.467 8.427 10.386 1.00 97.88 114 MET A O 1
ATOM 861 N N . VAL A 1 115 ? 11.815 8.034 8.270 1.00 98.00 115 VAL A N 1
ATOM 862 C CA . VAL A 1 115 ? 11.419 9.411 7.945 1.00 98.00 115 VAL A CA 1
ATOM 863 C C . VAL A 1 115 ? 10.122 9.802 8.653 1.00 98.00 115 VAL A C 1
ATOM 865 O O . VAL A 1 115 ? 10.035 10.886 9.227 1.00 98.00 115 VAL A O 1
ATOM 868 N N . ALA A 1 116 ? 9.112 8.929 8.656 1.00 97.25 116 ALA A N 1
ATOM 869 C CA . ALA A 1 116 ? 7.843 9.204 9.330 1.00 97.25 116 A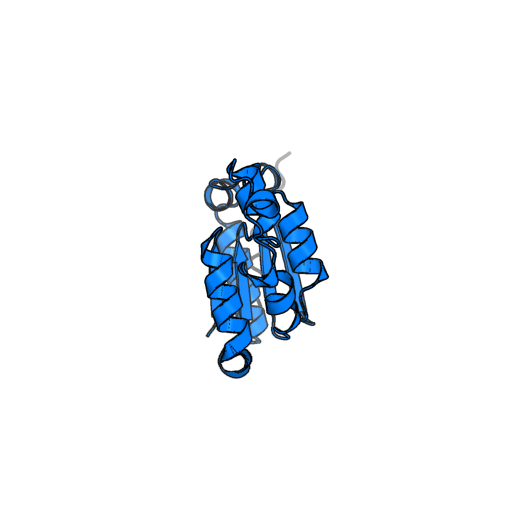LA A CA 1
ATOM 870 C C . ALA A 1 116 ? 7.947 9.069 10.860 1.00 97.25 116 ALA A C 1
ATOM 872 O O . ALA A 1 116 ? 7.194 9.716 11.595 1.00 97.25 116 ALA A O 1
ATOM 873 N N . GLY A 1 117 ? 8.858 8.223 11.353 1.00 97.50 117 GLY A N 1
ATOM 874 C CA . GLY A 1 117 ? 9.092 7.988 12.773 1.00 97.50 117 GLY A CA 1
ATOM 875 C C . GLY A 1 117 ? 7.799 7.677 13.525 1.00 97.50 117 GLY A C 1
ATOM 876 O O . GLY A 1 117 ? 7.051 6.761 13.188 1.00 97.50 117 GLY A O 1
ATOM 877 N N . LYS A 1 118 ? 7.492 8.486 14.543 1.00 97.25 118 LYS A N 1
ATOM 878 C CA . LYS A 1 118 ? 6.282 8.331 15.364 1.00 97.25 118 LYS A CA 1
ATOM 879 C C . LYS A 1 118 ? 4.982 8.404 14.549 1.00 97.25 118 LYS A C 1
ATOM 881 O O . LYS A 1 118 ? 4.035 7.684 14.864 1.00 97.25 118 LYS A O 1
ATOM 886 N N . MET A 1 119 ? 4.943 9.227 13.498 1.00 95.81 119 MET A N 1
ATOM 887 C CA . MET A 1 119 ? 3.736 9.420 12.685 1.00 95.81 119 MET A CA 1
ATOM 888 C C . MET A 1 119 ? 3.310 8.131 11.976 1.00 95.81 119 MET A C 1
ATOM 890 O O . MET A 1 119 ? 2.118 7.919 11.774 1.00 95.81 119 MET A O 1
ATOM 894 N N . TYR A 1 120 ? 4.258 7.245 11.652 1.00 98.12 120 TYR A N 1
ATOM 895 C CA . TYR A 1 120 ? 3.972 5.933 11.070 1.00 98.12 120 TYR A CA 1
ATOM 896 C C . TYR A 1 120 ? 3.070 5.094 11.986 1.00 98.12 120 TYR A C 1
ATOM 898 O O . TYR A 1 120 ? 2.006 4.622 11.584 1.00 98.12 120 TYR A O 1
ATOM 906 N N . PHE A 1 121 ? 3.457 4.972 13.258 1.00 97.94 121 PHE A N 1
ATOM 907 C CA . PHE A 1 121 ? 2.691 4.218 14.247 1.00 97.94 121 PHE A CA 1
ATOM 908 C C . PHE A 1 121 ? 1.373 4.909 14.602 1.00 97.94 121 PHE A C 1
ATOM 910 O O . PHE A 1 121 ? 0.358 4.240 14.772 1.00 97.94 121 PHE A O 1
ATOM 917 N N . GLU A 1 122 ? 1.358 6.242 14.683 1.00 97.81 122 GLU A N 1
ATOM 918 C CA . GLU A 1 122 ? 0.132 7.008 14.938 1.00 97.81 122 GLU A CA 1
ATOM 919 C C . GLU A 1 122 ? -0.895 6.844 13.813 1.00 97.81 122 GLU A C 1
ATOM 921 O O . GLU A 1 122 ? -2.090 6.709 14.088 1.00 97.81 122 GLU A O 1
ATOM 926 N N . LEU A 1 123 ? -0.440 6.799 12.560 1.00 97.50 123 LEU A N 1
ATOM 927 C CA . LEU A 1 123 ? -1.285 6.545 11.400 1.00 97.50 123 LEU A CA 1
ATOM 928 C C . LEU A 1 123 ? -1.918 5.151 11.464 1.00 97.50 123 LEU A C 1
ATOM 930 O O . LEU A 1 123 ? -3.141 5.030 11.358 1.00 97.50 123 LEU A O 1
ATOM 934 N N . ILE A 1 124 ? -1.104 4.113 11.681 1.00 97.81 124 ILE A N 1
ATOM 935 C CA . ILE A 1 124 ? -1.579 2.725 11.780 1.00 97.81 124 ILE A CA 1
ATOM 936 C C . ILE A 1 124 ? -2.535 2.571 12.967 1.00 97.81 124 ILE A C 1
ATOM 938 O O . ILE A 1 124 ? -3.636 2.046 12.812 1.00 97.81 124 ILE A O 1
ATOM 942 N N . GLN A 1 125 ? -2.175 3.091 14.142 1.00 97.38 125 GLN A N 1
ATOM 943 C CA . GLN A 1 125 ? -3.039 3.037 15.321 1.00 97.38 125 GLN A CA 1
ATOM 944 C C . GLN A 1 125 ? -4.352 3.796 15.096 1.00 97.38 125 GLN A C 1
ATOM 946 O O . GLN A 1 125 ? -5.416 3.337 15.513 1.00 97.38 125 GLN A O 1
ATOM 951 N N . GLY A 1 126 ? -4.300 4.952 14.431 1.00 96.62 126 GLY A N 1
ATOM 952 C CA . GLY A 1 126 ? -5.481 5.726 14.059 1.00 96.62 126 GLY A CA 1
ATOM 953 C C . GLY A 1 126 ? -6.410 4.952 13.125 1.00 96.62 126 GLY A C 1
ATOM 954 O O . GLY A 1 126 ? -7.624 4.970 13.324 1.00 96.62 126 GLY A O 1
ATOM 955 N N . PHE A 1 127 ? -5.851 4.237 12.150 1.00 97.56 127 PHE A N 1
ATOM 956 C CA . PHE A 1 127 ? -6.599 3.354 11.258 1.00 97.56 127 PHE A CA 1
ATOM 957 C C . PHE A 1 127 ? -7.251 2.186 12.013 1.00 97.56 127 PHE A C 1
ATOM 959 O O . PHE A 1 127 ? -8.457 1.974 11.881 1.00 97.56 127 PHE A O 1
ATOM 966 N N . ILE A 1 128 ? -6.502 1.496 12.879 1.00 96.31 128 ILE A N 1
ATOM 967 C CA . ILE A 1 128 ? -7.023 0.399 13.712 1.00 96.31 128 ILE A CA 1
ATOM 968 C C . ILE A 1 128 ? -8.164 0.895 14.611 1.00 96.31 128 ILE A C 1
ATOM 970 O O . ILE A 1 128 ? -9.239 0.301 14.635 1.00 96.31 128 ILE A O 1
ATOM 974 N N . ASN A 1 129 ? -7.977 2.030 15.290 1.00 95.12 129 ASN A N 1
ATOM 975 C CA . ASN A 1 129 ? -8.996 2.606 16.171 1.00 95.12 129 ASN A CA 1
ATOM 976 C C . ASN A 1 129 ? -10.299 2.925 15.425 1.00 95.12 129 ASN A C 1
ATOM 978 O O . ASN A 1 129 ? -11.379 2.728 15.982 1.00 95.12 129 ASN A O 1
ATOM 982 N N . LYS A 1 130 ? -10.212 3.404 14.174 1.00 91.81 130 LYS A N 1
ATOM 983 C CA . LYS A 1 130 ? -11.392 3.653 13.331 1.00 91.81 130 LYS A CA 1
ATOM 984 C C . LYS A 1 130 ? -12.149 2.363 13.020 1.00 91.81 130 LYS A C 1
ATOM 986 O O . LYS A 1 130 ? -13.373 2.377 13.077 1.00 91.81 130 LYS A O 1
ATOM 991 N N . ILE A 1 131 ? -11.441 1.270 12.723 1.00 93.38 131 ILE A N 1
ATOM 992 C CA . ILE A 1 131 ? -12.055 -0.045 12.474 1.00 93.38 131 ILE A CA 1
ATOM 993 C C . ILE A 1 131 ? -12.752 -0.566 13.736 1.00 93.38 131 ILE A C 1
ATOM 995 O O . ILE A 1 131 ? -13.864 -1.075 13.660 1.00 93.38 131 ILE A O 1
ATOM 999 N N . GLU A 1 132 ? -12.126 -0.406 14.901 1.00 91.19 132 GLU A N 1
ATOM 1000 C CA . GLU A 1 132 ? -12.668 -0.871 16.183 1.00 91.19 132 GLU A CA 1
ATOM 1001 C C . GLU A 1 132 ? -13.753 0.050 16.775 1.00 91.19 132 GLU A C 1
ATOM 1003 O O . GLU A 1 132 ? -14.261 -0.220 17.862 1.00 91.19 132 GLU A O 1
ATOM 1008 N N . GLY A 1 133 ? -14.087 1.169 16.120 1.00 84.06 133 GLY A N 1
ATOM 1009 C CA . GLY A 1 133 ? -15.040 2.153 16.646 1.00 84.06 133 GLY A CA 1
ATOM 1010 C C . GLY A 1 133 ? -14.559 2.879 17.912 1.00 84.06 133 GLY A C 1
ATOM 1011 O O . GLY A 1 133 ? -15.355 3.505 18.617 1.00 84.06 133 GLY A O 1
ATOM 1012 N N . LYS A 1 134 ? -13.259 2.827 18.226 1.00 76.06 134 LYS A N 1
ATOM 1013 C CA . LYS A 1 134 ? -12.681 3.489 19.401 1.00 76.06 134 LYS A CA 1
ATOM 1014 C C . LYS A 1 134 ? -12.537 4.989 19.134 1.00 76.06 134 LYS A C 1
ATOM 1016 O O . LYS A 1 134 ? -11.900 5.414 18.170 1.00 76.06 134 LYS A O 1
ATOM 1021 N N . ARG A 1 135 ? -13.084 5.827 20.025 1.00 60.09 135 ARG A N 1
ATOM 1022 C CA . ARG A 1 135 ? -12.851 7.284 20.002 1.00 60.09 135 ARG A CA 1
ATOM 1023 C C . ARG A 1 135 ? -11.354 7.568 20.167 1.00 60.09 135 ARG A C 1
ATOM 1025 O O . ARG A 1 135 ? -10.768 7.237 21.196 1.00 60.09 135 ARG A O 1
ATOM 1032 N N . ILE A 1 136 ? -10.747 8.233 19.183 1.00 59.47 136 ILE A N 1
ATOM 1033 C CA . ILE A 1 136 ? -9.363 8.713 19.277 1.00 59.47 136 ILE A CA 1
ATOM 1034 C C . ILE A 1 136 ? -9.305 9.785 20.376 1.00 59.47 136 ILE A C 1
ATOM 1036 O O . ILE A 1 136 ? -9.882 10.865 20.227 1.00 59.47 136 ILE A O 1
ATOM 1040 N N . LYS A 1 137 ? -8.596 9.516 21.480 1.00 49.94 137 LYS A N 1
ATOM 1041 C CA . LYS A 1 137 ? -8.214 10.566 22.433 1.00 49.94 137 LYS A CA 1
ATOM 1042 C C . LYS A 1 137 ? -7.188 11.459 21.735 1.00 49.94 137 LYS A C 1
ATOM 1044 O O . LYS A 1 137 ? -6.054 11.043 21.520 1.00 49.94 137 LYS A O 1
ATOM 1049 N N . LYS A 1 138 ? -7.594 12.668 21.342 1.00 44.97 138 LYS A N 1
ATOM 1050 C CA . LYS A 1 138 ? -6.693 13.704 20.817 1.00 44.97 138 LYS A CA 1
ATOM 1051 C C . LYS A 1 138 ? -5.604 13.996 21.860 1.00 44.97 13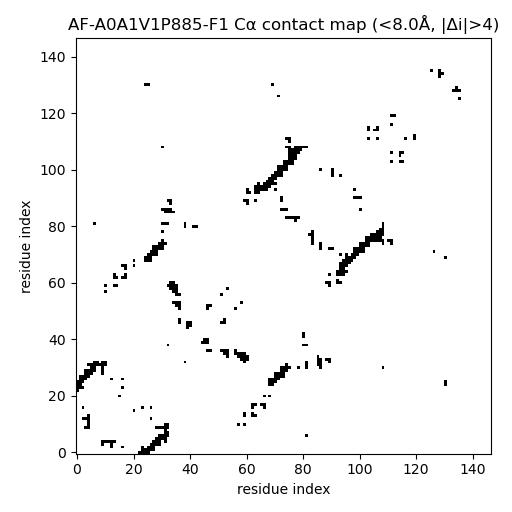8 LYS A C 1
ATOM 1053 O O . LYS A 1 138 ? -5.848 14.739 22.804 1.00 44.97 138 LYS A O 1
ATOM 1058 N N . PHE A 1 139 ? -4.404 13.449 21.683 1.00 46.12 139 PHE A N 1
ATOM 1059 C CA . PHE A 1 139 ? -3.207 13.930 22.372 1.00 46.12 139 PHE A CA 1
ATOM 1060 C C . PHE A 1 139 ? -2.597 15.065 21.545 1.00 46.12 139 PHE A C 1
ATOM 1062 O O . PHE A 1 139 ? -1.605 14.889 20.846 1.00 46.12 139 PHE A O 1
ATOM 1069 N N . PHE A 1 140 ? -3.207 16.250 21.611 1.00 44.12 140 PHE A N 1
ATOM 1070 C CA . PHE A 1 140 ? -2.499 17.471 21.236 1.00 44.12 140 PHE A CA 1
ATOM 1071 C C . PHE A 1 140 ? -1.500 17.783 22.350 1.00 44.12 140 PHE A C 1
ATOM 1073 O O . PHE A 1 140 ? -1.898 18.136 23.459 1.00 44.12 140 PHE A O 1
ATOM 1080 N N . ARG A 1 141 ? -0.199 17.651 22.071 1.00 43.41 141 ARG A N 1
ATOM 10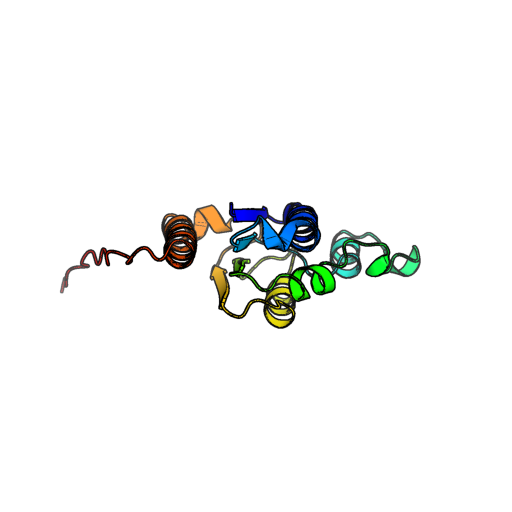81 C CA . ARG A 1 141 ? 0.847 18.223 22.923 1.00 43.41 141 ARG A CA 1
ATOM 1082 C C . ARG A 1 141 ? 1.400 19.473 22.243 1.00 43.41 141 ARG A C 1
ATOM 1084 O O . ARG A 1 141 ? 1.890 19.408 21.122 1.00 43.41 141 ARG A O 1
ATOM 1091 N N . LYS A 1 142 ? 1.245 20.591 22.957 1.00 47.62 142 LYS A N 1
ATOM 1092 C CA . LYS A 1 142 ? 1.761 21.942 22.701 1.00 47.62 142 LYS A CA 1
ATOM 1093 C C . LYS A 1 142 ? 3.172 21.954 22.081 1.00 47.62 142 LYS A C 1
ATOM 1095 O O . LYS A 1 142 ? 4.067 21.300 22.608 1.00 47.62 142 LYS A O 1
ATOM 1100 N N . LYS A 1 143 ? 3.371 22.815 21.082 1.00 43.81 143 LYS A N 1
ATOM 1101 C CA . LYS A 1 143 ? 4.539 23.711 20.984 1.00 43.81 143 LYS A CA 1
ATOM 1102 C C . LYS A 1 143 ? 3.965 25.119 21.183 1.00 43.81 143 LYS A C 1
ATOM 1104 O O . LYS A 1 143 ? 3.145 25.522 20.372 1.00 43.81 143 LYS A O 1
ATOM 1109 N N . THR A 1 144 ? 3.964 25.677 22.395 1.00 47.75 144 THR A N 1
ATOM 1110 C CA . THR A 1 144 ? 4.990 26.601 22.922 1.00 47.75 144 THR A CA 1
ATOM 1111 C C . THR A 1 144 ? 5.401 27.646 21.892 1.00 47.75 144 THR A C 1
ATOM 1113 O O . THR A 1 144 ? 6.310 27.402 21.102 1.00 47.75 144 THR A O 1
ATOM 1116 N N . ASP A 1 145 ? 4.715 28.791 21.950 1.00 45.00 145 ASP A N 1
ATOM 1117 C CA . ASP A 1 145 ? 5.254 30.096 21.569 1.00 45.00 145 ASP A CA 1
ATOM 1118 C C . ASP A 1 145 ? 6.627 30.242 22.203 1.00 45.00 145 ASP A C 1
ATOM 1120 O O . ASP A 1 145 ? 6.694 30.153 23.426 1.00 45.00 145 ASP A O 1
ATOM 1124 N N . HIS A 1 146 ? 7.682 30.453 21.422 1.00 45.31 146 HIS A N 1
ATOM 1125 C CA . HIS A 1 146 ? 8.855 31.207 21.856 1.00 45.31 146 HIS A CA 1
ATOM 1126 C C . HIS A 1 146 ? 9.178 32.203 20.742 1.00 45.31 146 HIS A C 1
ATOM 1128 O O . HIS A 1 146 ? 9.344 31.823 19.582 1.00 45.31 146 HIS A O 1
ATOM 1134 N N . SER A 1 147 ? 9.140 33.454 21.186 1.00 47.88 147 SER A N 1
ATOM 1135 C CA . SER A 1 147 ? 9.529 34.735 20.609 1.00 47.88 147 SER A CA 1
ATOM 1136 C C . SER A 1 147 ? 10.754 34.713 19.704 1.00 47.88 147 SER A C 1
ATOM 1138 O O . SER A 1 147 ? 11.699 33.955 20.020 1.00 47.88 147 SER A O 1
#

Organism: NCBI:txid890399

Mean predicted aligned error: 5.64 Å

Radius of gyration: 16.83 Å; Cα contacts (8 Å, |Δi|>4): 261; chains: 1; bounding box: 31×50×47 Å

Secondary structure (DSSP, 8-state):
-EEEEEGGGHHHHHHHHHHSGGG--EEEEES--S-HHHHHHHTT--TTTTT--TTTTT-HHHHHHH--S-EEEEEETT-SSS-HHHHHHHHHH---SSEEEEEETT--TTTHHHHHTHHHHHHHHHHHHHHTT--------------

Sequence (147 aa):
MIIMGRSLGSAPALEVVSNFSDSIGGLIIESGFASTVKLLTRLGIPAAQMGIDEKQGFNNLQKISYFMKPTLIIHAQNDIIIPISDAENLQSYCGARSKQFQMVPGADHNTILMVAGKMYFELIQGFINKIEGKRIKKFFRKKTDHS

Solvent-accessible surface area (backbone atoms only — not comparable to full-atom values): 8036 Å² total; per-residue (Å²): 91,71,47,70,12,53,37,78,43,22,51,63,37,35,52,48,41,49,74,44,46,90,73,43,58,31,42,36,32,31,48,30,64,30,48,46,41,61,46,36,42,73,72,74,38,65,30,66,83,73,69,45,48,44,86,80,43,70,38,36,43,64,30,37,34,66,32,56,48,40,34,39,38,37,35,22,60,59,13,83,79,52,44,50,66,26,47,52,46,40,61,71,43,35,40,23,81,50,67,46,79,43,76,36,79,90,10,31,80,84,33,42,62,73,68,46,42,70,56,49,56,52,50,53,51,51,53,52,30,61,72,72,70,48,82,79,78,82,79,81,75,84,82,75,91,78,134

Foldseek 3Di:
DEFEAAAVRLLVSLVCCLVVVVPHQEYEYELYFQAPCVLCVLVVHNCVVVVHGRVNPSNSLVSQLNNQHAYEYEYECAASNHHCVRVVSSQVSHNYPHYYYHYQYPDYSPCSCVRCPPVVVVVVVVSVCVSVVHDDPDPDDDDDDDD